Protein AF-A0A151Z8K3-F1 (afdb_monomer_lite)

Secondary structure (DSSP, 8-state):
---------B-S--EEEETTEEEE-HHHHHH-TT-EEEEETTEEEEE-SSB--GGGGGGTPPTTEEEEETTEEEEEGGG-EEEE-SSTTSEEEEEEE--STT--EEEEEEEE-TT--S-EEEEEEE-SS-TTEEEEEEEEGGGSPEE-

Organism: Tieghemostelium lacteum (NCBI:txid361077)

pLDDT: mean 89.43, std 12.15, range [35.59, 98.44]

Foldseek 3Di:
DPPPPDQPFFAPALWDDDDQWIFHCVLFCVLQVLAAWDDDDPKIWGAGGRGHNVVCVVQVDDRQARIATRVGGAFGSHQWDWDADPPGQQAIWIKGFDPDPLTAIEIETEGADQPFARKHWPDWDADPVDNRYIYTYIYGNSRGIDRD

Radius of gyration: 14.76 Å; chains: 1; bounding box: 36×48×39 Å

Structure (mmCIF, N/CA/C/O backbone):
data_AF-A0A151Z8K3-F1
#
_entry.id   AF-A0A151Z8K3-F1
#
loop_
_atom_site.group_PDB
_atom_site.id
_atom_site.type_symbol
_atom_site.label_atom_id
_atom_site.label_alt_id
_atom_site.label_comp_id
_atom_site.label_asym_id
_atom_site.label_entity_id
_atom_site.label_seq_id
_atom_site.pdbx_PDB_ins_code
_atom_site.Cartn_x
_atom_site.Cartn_y
_atom_site.Cartn_z
_atom_site.occupancy
_atom_site.B_iso_or_equiv
_atom_site.auth_seq_id
_atom_site.auth_comp_id
_atom_site.auth_asym_id
_atom_site.auth_atom_id
_atom_site.pdbx_PDB_model_num
ATOM 1 N N . MET A 1 1 ? 5.545 -35.220 -10.558 1.00 38.25 1 MET A N 1
ATOM 2 C CA . MET A 1 1 ? 4.411 -34.358 -10.168 1.00 38.25 1 MET A CA 1
ATOM 3 C C . MET A 1 1 ? 4.830 -32.931 -10.482 1.00 38.25 1 MET A C 1
ATOM 5 O O . MET A 1 1 ? 5.722 -32.422 -9.820 1.00 38.25 1 MET A O 1
ATOM 9 N N . ILE A 1 2 ? 4.322 -32.352 -11.573 1.00 35.59 2 ILE A N 1
ATOM 10 C CA . ILE A 1 2 ? 4.604 -30.954 -11.919 1.00 35.59 2 ILE A CA 1
ATOM 11 C C . ILE A 1 2 ? 3.742 -30.123 -10.974 1.00 35.59 2 ILE A C 1
ATOM 13 O O . ILE A 1 2 ? 2.522 -30.102 -11.116 1.00 35.59 2 ILE A O 1
ATOM 17 N N . VAL A 1 3 ? 4.360 -29.516 -9.963 1.00 38.06 3 VAL A N 1
ATOM 18 C CA . VAL A 1 3 ? 3.698 -28.487 -9.163 1.00 38.06 3 VAL A CA 1
ATOM 19 C C . VAL A 1 3 ? 3.554 -27.300 -10.103 1.00 38.06 3 VAL A C 1
ATOM 21 O O . VAL A 1 3 ? 4.548 -26.675 -10.464 1.00 38.06 3 VAL A O 1
ATOM 24 N N . SER A 1 4 ? 2.342 -27.034 -10.588 1.00 43.91 4 SER A N 1
ATOM 25 C CA . SER A 1 4 ? 2.061 -25.763 -11.243 1.00 43.91 4 SER A CA 1
ATOM 26 C C . SER A 1 4 ? 2.415 -24.672 -10.237 1.00 43.91 4 SER A C 1
ATOM 28 O O . SER A 1 4 ? 1.749 -24.561 -9.206 1.00 43.91 4 SER A O 1
ATOM 30 N N . VAL A 1 5 ? 3.482 -23.915 -10.492 1.00 46.91 5 VAL A N 1
ATOM 31 C CA . VAL A 1 5 ? 3.793 -22.703 -9.733 1.00 46.91 5 VAL A CA 1
ATOM 32 C C . VAL A 1 5 ? 2.664 -21.728 -10.044 1.00 46.91 5 VAL A C 1
ATOM 34 O O . VAL A 1 5 ? 2.702 -21.012 -11.040 1.00 46.91 5 VAL A O 1
ATOM 37 N N . GLN A 1 6 ? 1.584 -21.779 -9.265 1.00 52.94 6 GLN A N 1
ATOM 38 C CA . GLN A 1 6 ? 0.553 -20.760 -9.342 1.00 52.94 6 GLN A CA 1
ATOM 39 C C . GLN A 1 6 ? 1.181 -19.487 -8.785 1.00 52.94 6 GLN A C 1
ATOM 41 O O . GLN A 1 6 ? 1.505 -19.425 -7.601 1.00 52.94 6 GLN A O 1
ATOM 46 N N . CYS A 1 7 ? 1.409 -18.492 -9.646 1.00 61.50 7 CYS A N 1
ATOM 47 C CA . CYS A 1 7 ? 1.782 -17.158 -9.194 1.00 61.50 7 CYS A CA 1
ATOM 48 C C . CYS A 1 7 ? 0.688 -16.678 -8.239 1.00 61.50 7 CYS A C 1
ATOM 50 O O . CYS A 1 7 ? -0.454 -16.482 -8.652 1.00 61.50 7 CYS A O 1
ATOM 52 N N . GLN A 1 8 ? 1.019 -16.531 -6.959 1.00 72.75 8 GLN A N 1
ATOM 53 C CA . GLN A 1 8 ? 0.079 -16.032 -5.972 1.00 72.75 8 GLN A CA 1
ATOM 54 C C . GLN A 1 8 ? -0.241 -14.566 -6.297 1.00 72.75 8 GLN A C 1
ATOM 56 O O . GLN A 1 8 ? 0.587 -13.676 -6.114 1.00 72.75 8 GLN A O 1
ATOM 61 N N . THR A 1 9 ? -1.447 -14.314 -6.808 1.00 75.69 9 THR A N 1
ATOM 62 C CA . THR A 1 9 ? -1.876 -12.978 -7.248 1.00 75.69 9 THR A CA 1
ATOM 63 C C . THR A 1 9 ? -2.532 -12.152 -6.153 1.00 75.69 9 THR A C 1
ATOM 65 O O . THR A 1 9 ? -2.829 -10.979 -6.375 1.00 75.69 9 THR A O 1
ATOM 68 N N . SER A 1 10 ? -2.781 -12.746 -4.990 1.00 79.81 10 SER A N 1
ATOM 69 C CA . SER A 1 10 ? -3.388 -12.105 -3.828 1.00 79.81 10 SER A CA 1
ATOM 70 C C . SER A 1 10 ? -2.840 -12.693 -2.534 1.00 79.81 10 SER A C 1
ATOM 72 O O . SER A 1 10 ? -2.472 -13.866 -2.485 1.00 79.81 10 SER A O 1
ATOM 74 N N . LEU A 1 11 ? -2.824 -11.909 -1.460 1.00 80.50 11 LEU A N 1
ATOM 75 C CA . LEU A 1 11 ? -2.650 -12.455 -0.120 1.00 80.50 11 LEU A CA 1
ATOM 76 C C . LEU A 1 11 ? -3.801 -13.416 0.174 1.00 80.50 11 LEU A C 1
ATOM 78 O O . LEU A 1 11 ? -4.955 -13.126 -0.144 1.00 80.50 11 LEU A O 1
ATOM 82 N N . SER A 1 12 ? -3.478 -14.555 0.783 1.00 72.88 12 SER A N 1
ATOM 83 C CA . SER A 1 12 ? -4.445 -15.605 1.125 1.00 72.88 12 SER A CA 1
ATOM 84 C C . SER A 1 12 ? -5.560 -15.078 2.027 1.00 72.88 12 SER A C 1
ATOM 86 O O . SER A 1 12 ? -6.682 -15.574 1.986 1.00 72.88 12 SER A O 1
ATOM 88 N N . ASN A 1 13 ? -5.251 -14.055 2.826 1.00 78.88 1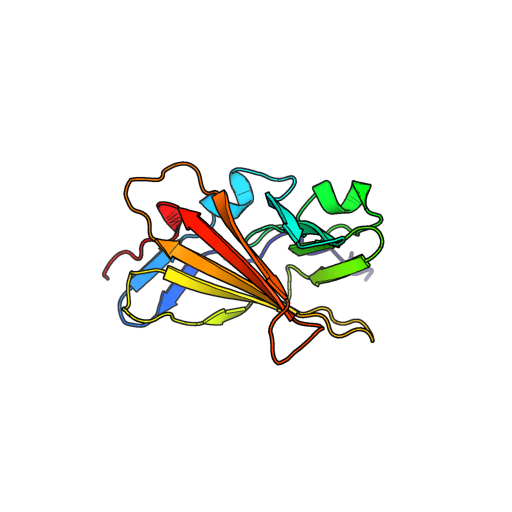3 ASN A N 1
ATOM 89 C CA . ASN A 1 13 ? -6.222 -13.311 3.598 1.00 78.88 13 ASN A CA 1
ATOM 90 C C . ASN A 1 13 ? -5.812 -11.830 3.667 1.00 78.88 13 ASN A C 1
ATOM 92 O O . ASN A 1 13 ? -4.670 -11.516 3.995 1.00 78.88 13 ASN A O 1
ATOM 96 N N . CYS A 1 14 ? -6.738 -10.926 3.346 1.00 92.06 14 CYS A N 1
ATOM 97 C CA . CYS A 1 14 ? -6.528 -9.474 3.393 1.00 92.06 14 CYS A CA 1
ATOM 98 C C . CYS A 1 14 ? -7.122 -8.847 4.668 1.00 92.06 14 CYS A C 1
ATOM 100 O O . CYS A 1 14 ? -7.445 -7.659 4.716 1.00 92.06 14 CYS A O 1
ATOM 102 N N . THR A 1 15 ? -7.290 -9.663 5.708 1.00 93.88 15 THR A N 1
ATOM 103 C CA . THR A 1 15 ? -7.710 -9.225 7.037 1.00 93.88 15 THR A CA 1
ATOM 104 C C . THR A 1 15 ? -6.538 -9.227 8.003 1.00 93.88 15 THR A C 1
ATOM 106 O O . THR A 1 15 ? -5.645 -10.067 7.899 1.00 93.88 15 THR A O 1
ATOM 109 N N . TYR A 1 16 ? -6.593 -8.357 9.003 1.00 95.06 16 TYR A N 1
ATOM 110 C CA . TYR A 1 16 ? -5.601 -8.283 10.070 1.00 95.06 16 TYR A CA 1
ATOM 111 C C . TYR A 1 16 ? -6.300 -8.140 11.421 1.00 95.06 16 TYR A C 1
ATOM 113 O O . TYR A 1 16 ? -7.363 -7.526 11.499 1.00 95.06 16 TYR A O 1
ATOM 121 N N . ILE A 1 17 ? -5.726 -8.706 12.481 1.00 95.12 17 ILE A N 1
ATOM 122 C CA . ILE A 1 17 ? -6.245 -8.597 13.846 1.00 95.12 17 ILE A CA 1
ATOM 123 C C . ILE A 1 17 ? -5.104 -8.148 14.752 1.00 95.12 17 ILE A C 1
ATOM 125 O O . ILE A 1 17 ? -4.078 -8.819 14.829 1.00 95.12 17 ILE A O 1
ATOM 129 N N . ALA A 1 18 ? -5.290 -7.024 15.441 1.00 94.62 18 ALA A N 1
ATOM 130 C CA . ALA A 1 18 ? -4.330 -6.511 16.411 1.00 94.62 18 ALA A CA 1
ATOM 131 C C . ALA A 1 18 ? -5.004 -5.563 17.403 1.00 94.62 18 ALA A C 1
ATOM 133 O O . ALA A 1 18 ? -5.951 -4.859 17.053 1.00 94.62 18 ALA A O 1
ATOM 134 N N . ASP A 1 19 ? -4.490 -5.534 18.634 1.00 93.81 19 ASP A N 1
ATOM 135 C CA . ASP A 1 19 ? -4.854 -4.548 19.661 1.00 93.81 19 ASP A CA 1
ATOM 136 C C . ASP A 1 19 ? -6.371 -4.446 19.940 1.00 93.81 19 ASP A C 1
ATOM 138 O O . ASP A 1 19 ? -6.891 -3.377 20.255 1.00 93.81 19 ASP A O 1
ATOM 142 N N . GLY A 1 20 ? -7.101 -5.563 19.807 1.00 95.50 20 GLY A N 1
ATOM 143 C CA . GLY A 1 20 ? -8.555 -5.630 20.013 1.00 95.50 20 GLY A CA 1
ATOM 144 C C . GLY A 1 20 ? -9.409 -5.168 18.824 1.00 95.50 20 GLY A C 1
ATOM 145 O O . GLY A 1 20 ? -10.620 -5.018 18.971 1.00 95.50 20 GLY A O 1
ATOM 146 N N . TYR A 1 21 ? -8.805 -4.955 17.651 1.00 97.19 21 TYR A N 1
ATOM 147 C CA . TYR A 1 21 ? -9.503 -4.579 16.423 1.00 97.19 21 TYR A CA 1
ATOM 148 C C . TYR A 1 21 ? -9.273 -5.589 15.299 1.00 97.19 21 TYR A C 1
ATOM 150 O O . TYR A 1 21 ? -8.173 -6.125 15.143 1.00 97.19 21 TYR A O 1
ATOM 158 N N . GLN A 1 22 ? -10.306 -5.793 14.485 1.00 96.25 22 GLN A N 1
ATOM 159 C CA . GLN A 1 22 ? -10.239 -6.518 13.220 1.00 96.25 22 GLN A CA 1
ATOM 160 C C . GLN A 1 22 ? -10.325 -5.535 12.048 1.00 96.25 22 GLN A C 1
ATOM 162 O O . GLN A 1 22 ? -11.150 -4.623 12.046 1.00 96.25 22 GLN A O 1
ATOM 167 N N . TYR A 1 23 ? -9.495 -5.746 11.033 1.00 95.19 23 TYR A N 1
ATOM 168 C CA . TYR A 1 23 ? -9.430 -4.947 9.811 1.00 95.19 23 TYR A CA 1
ATOM 169 C C . TYR A 1 23 ? -9.712 -5.832 8.595 1.00 95.19 23 TYR A C 1
ATOM 171 O O . TYR A 1 23 ? -9.286 -6.988 8.571 1.00 95.19 23 TYR A O 1
ATOM 179 N N . ASP A 1 24 ? -10.378 -5.284 7.578 1.00 94.38 24 ASP A N 1
ATOM 180 C CA . ASP A 1 24 ? -10.599 -5.936 6.282 1.00 94.38 24 ASP A CA 1
ATOM 181 C C . ASP A 1 24 ? -10.233 -4.976 5.143 1.00 94.38 24 ASP A C 1
ATOM 183 O O . ASP A 1 24 ? -10.982 -4.061 4.786 1.00 94.38 24 ASP A O 1
ATOM 187 N N . PHE A 1 25 ? -9.059 -5.202 4.554 1.00 95.06 25 PHE A N 1
ATOM 188 C CA . PHE A 1 25 ? -8.524 -4.361 3.490 1.00 95.06 25 PHE A CA 1
ATOM 189 C C . PHE A 1 25 ? -8.880 -4.875 2.087 1.00 95.06 25 PHE A C 1
ATOM 191 O O . PHE A 1 25 ? -8.394 -4.322 1.100 1.00 95.06 25 PHE A O 1
ATOM 198 N N . SER A 1 26 ? -9.736 -5.898 1.957 1.00 91.19 26 SER A N 1
ATOM 199 C CA . SER A 1 26 ? -10.110 -6.495 0.660 1.00 91.19 26 SER A CA 1
ATOM 200 C C . SER A 1 26 ? -10.665 -5.468 -0.334 1.00 91.19 26 SER A C 1
ATOM 202 O O . SER A 1 26 ? -10.406 -5.538 -1.541 1.00 91.19 26 SER A O 1
ATOM 204 N N . SER A 1 27 ? -11.371 -4.459 0.184 1.00 90.62 27 SER A N 1
ATOM 205 C CA . SER A 1 27 ? -11.907 -3.335 -0.589 1.00 90.62 27 SER A CA 1
ATOM 206 C C . SER A 1 27 ? -10.830 -2.436 -1.206 1.00 90.62 27 SER A C 1
ATOM 208 O O . SER A 1 27 ? -11.094 -1.798 -2.218 1.00 90.62 27 SER A O 1
ATOM 210 N N . PHE A 1 28 ? -9.612 -2.391 -0.657 1.00 93.25 28 PHE A N 1
ATOM 211 C CA . PHE A 1 28 ? -8.528 -1.588 -1.229 1.00 93.25 28 PHE A CA 1
ATOM 212 C C . PHE A 1 28 ? -7.993 -2.224 -2.511 1.00 93.25 28 PHE A C 1
ATOM 214 O O . PHE A 1 28 ? -7.841 -1.527 -3.509 1.00 93.25 28 PHE A O 1
ATOM 221 N N . GLY A 1 29 ? -7.736 -3.533 -2.506 1.00 86.81 29 GLY A N 1
ATOM 222 C CA . GLY A 1 29 ? -7.226 -4.236 -3.685 1.00 86.81 29 GLY A CA 1
ATOM 223 C C . GLY A 1 29 ? -8.243 -4.322 -4.819 1.00 86.81 29 GLY A C 1
ATOM 224 O O . GLY A 1 29 ? -7.968 -3.963 -5.963 1.00 86.81 29 GLY A O 1
ATOM 225 N N . SER A 1 30 ? -9.457 -4.750 -4.467 1.00 85.44 30 SER A N 1
ATOM 226 C CA . SER A 1 30 ? -10.527 -5.019 -5.432 1.00 85.44 30 SER A CA 1
ATOM 227 C C . SER A 1 30 ? -11.114 -3.764 -6.079 1.00 85.44 30 SER A C 1
ATOM 229 O O . SER A 1 30 ? -11.614 -3.849 -7.199 1.00 85.44 30 SER A O 1
ATOM 231 N N . TYR A 1 31 ? -11.038 -2.603 -5.416 1.00 87.62 31 TYR A N 1
ATOM 232 C CA . TYR A 1 31 ? -11.541 -1.346 -5.974 1.00 87.62 31 TYR A CA 1
ATOM 233 C C . TYR A 1 31 ? -10.795 -0.933 -7.249 1.00 87.62 31 TYR A C 1
ATOM 235 O O . TYR A 1 31 ? -11.407 -0.411 -8.180 1.00 87.62 31 TYR A O 1
ATOM 243 N N . ASN A 1 32 ? -9.483 -1.176 -7.308 1.00 87.88 32 ASN A N 1
ATOM 244 C CA . ASN A 1 32 ? -8.679 -0.886 -8.488 1.00 87.88 32 ASN A CA 1
ATOM 245 C C . ASN A 1 32 ? -7.710 -2.042 -8.786 1.00 87.88 32 ASN A C 1
ATOM 247 O O . ASN A 1 32 ? -6.562 -2.014 -8.337 1.00 87.88 32 ASN A O 1
ATOM 251 N N . PRO A 1 33 ? -8.139 -3.037 -9.586 1.00 86.56 33 PRO A N 1
ATOM 252 C CA . PRO A 1 33 ? -7.314 -4.192 -9.936 1.00 86.56 33 PRO A CA 1
ATOM 253 C C . PRO A 1 33 ? -5.990 -3.822 -10.622 1.00 86.56 33 PRO A C 1
ATOM 255 O O . PRO A 1 33 ? -4.991 -4.522 -10.471 1.00 86.56 33 PRO A O 1
ATOM 258 N N . ASN A 1 34 ? -5.940 -2.698 -11.345 1.00 90.56 34 ASN A N 1
ATOM 259 C CA . ASN A 1 34 ? -4.703 -2.235 -11.977 1.00 90.56 34 ASN A CA 1
ATOM 260 C C . ASN A 1 34 ? -3.682 -1.689 -10.966 1.00 90.56 34 ASN A C 1
ATOM 262 O O . ASN A 1 34 ? -2.506 -1.561 -11.302 1.00 90.56 34 ASN A O 1
ATOM 266 N N . GLY A 1 35 ? -4.100 -1.426 -9.730 1.00 92.31 35 GLY A N 1
ATOM 267 C CA . GLY A 1 35 ? -3.312 -0.728 -8.728 1.00 92.31 35 GLY A CA 1
ATOM 268 C C . GLY A 1 35 ? -3.512 0.787 -8.773 1.00 92.31 35 GLY A C 1
ATOM 269 O O . GLY A 1 35 ? -4.029 1.369 -9.727 1.00 92.31 35 GLY A O 1
ATOM 270 N N . TYR A 1 36 ? -3.128 1.428 -7.678 1.00 95.31 36 TYR A N 1
ATOM 271 C CA . TYR A 1 36 ? -3.098 2.868 -7.505 1.00 95.31 36 TYR A CA 1
ATOM 272 C C . TYR A 1 36 ? -1.863 3.431 -8.196 1.00 95.31 36 TYR A C 1
ATOM 274 O O . TYR A 1 36 ? -0.732 3.113 -7.813 1.00 95.31 36 TYR A O 1
ATOM 282 N N . PHE A 1 37 ? -2.097 4.303 -9.175 1.00 94.75 37 PHE A N 1
ATOM 283 C CA . PHE A 1 37 ? -1.027 5.060 -9.801 1.00 94.75 37 PHE A CA 1
ATOM 284 C C . PHE A 1 37 ? -0.397 6.006 -8.780 1.00 94.75 37 PHE A C 1
ATOM 286 O O . PHE A 1 37 ? -1.099 6.658 -8.000 1.00 94.75 37 PHE A O 1
ATOM 293 N N . TRP A 1 38 ? 0.925 6.099 -8.811 1.00 95.00 38 TRP A N 1
ATOM 294 C CA . TRP A 1 38 ? 1.690 7.000 -7.965 1.00 95.00 38 TRP A CA 1
ATOM 295 C C . TRP A 1 38 ? 2.833 7.629 -8.751 1.00 95.00 38 TRP A C 1
ATOM 297 O O . TRP A 1 38 ? 3.351 7.048 -9.704 1.00 95.00 38 TRP A O 1
ATOM 307 N N . ASN A 1 39 ? 3.244 8.811 -8.309 1.00 94.50 39 ASN A N 1
ATOM 308 C CA . ASN A 1 39 ? 4.437 9.498 -8.775 1.00 94.50 39 ASN A CA 1
ATOM 309 C C . ASN A 1 39 ? 5.181 10.131 -7.590 1.00 94.50 39 ASN A C 1
ATOM 311 O O . ASN A 1 39 ? 4.583 10.489 -6.573 1.00 94.50 39 ASN A O 1
ATOM 315 N N . PHE A 1 40 ? 6.499 10.233 -7.702 1.00 92.94 40 PHE A N 1
ATOM 316 C CA . PHE A 1 40 ? 7.364 10.915 -6.749 1.00 92.94 40 PHE A CA 1
ATOM 317 C C . PHE A 1 40 ? 8.645 11.368 -7.460 1.00 92.94 40 PHE A C 1
ATOM 319 O O . PHE A 1 40 ? 9.500 10.559 -7.815 1.00 92.94 40 PHE A O 1
ATOM 326 N N . GLY A 1 41 ? 8.779 12.675 -7.697 1.00 90.50 41 GLY A N 1
ATOM 327 C CA . GLY A 1 41 ? 9.863 13.201 -8.530 1.00 90.50 41 GLY A CA 1
ATOM 328 C C . GLY A 1 41 ? 9.792 12.632 -9.952 1.00 90.50 41 GLY A C 1
ATOM 329 O O . GLY A 1 41 ? 8.794 12.831 -10.640 1.00 90.50 41 GLY A O 1
ATOM 330 N N . TYR A 1 42 ? 10.846 11.928 -10.372 1.00 88.69 42 TYR A N 1
ATOM 331 C CA . TYR A 1 42 ? 10.921 11.253 -11.675 1.00 88.69 42 TYR A CA 1
ATOM 332 C C . TYR A 1 42 ? 10.438 9.796 -11.642 1.00 88.69 42 TYR A C 1
ATOM 334 O O . TYR A 1 42 ? 10.268 9.193 -12.700 1.00 88.69 42 TYR A O 1
ATOM 342 N N . ASP A 1 43 ? 10.214 9.231 -10.454 1.00 90.62 43 ASP A N 1
ATOM 343 C CA . ASP A 1 43 ? 9.694 7.875 -10.312 1.00 90.62 43 ASP A CA 1
ATOM 344 C C . ASP A 1 43 ? 8.165 7.887 -10.405 1.00 90.62 43 ASP A C 1
ATOM 346 O O . ASP A 1 43 ? 7.487 8.758 -9.854 1.00 90.62 43 ASP A O 1
ATOM 350 N N . GLN A 1 44 ? 7.606 6.893 -11.087 1.00 92.56 44 GLN A N 1
ATOM 351 C CA . GLN A 1 44 ? 6.166 6.666 -11.149 1.00 92.56 44 GLN A CA 1
ATOM 352 C C . GLN A 1 44 ? 5.875 5.186 -11.393 1.00 92.56 44 GLN A C 1
ATOM 354 O O . GLN A 1 44 ? 6.715 4.459 -11.934 1.00 92.56 44 GLN A O 1
ATOM 359 N N . GLY A 1 45 ? 4.682 4.736 -11.020 1.00 94.00 45 GLY A N 1
ATOM 360 C CA . GLY A 1 45 ? 4.340 3.325 -11.111 1.00 94.00 45 GLY A CA 1
ATOM 361 C C . GLY A 1 45 ? 2.957 2.986 -10.585 1.00 94.00 45 GLY A C 1
ATOM 362 O O . GLY A 1 45 ? 2.060 3.828 -10.549 1.00 94.00 45 GLY A O 1
ATOM 363 N N . GLN A 1 46 ? 2.798 1.727 -10.184 1.00 95.12 46 GLN A N 1
ATOM 364 C CA . GLN A 1 46 ? 1.562 1.191 -9.617 1.00 95.12 46 GLN A CA 1
ATOM 365 C C . GLN A 1 46 ? 1.876 0.478 -8.309 1.00 95.12 46 GLN A C 1
ATOM 367 O O . GLN A 1 46 ? 2.912 -0.174 -8.183 1.00 95.12 46 GLN A O 1
ATOM 372 N N . ILE A 1 47 ? 0.973 0.582 -7.342 1.00 96.06 47 ILE A N 1
ATOM 373 C CA . ILE A 1 47 ? 0.965 -0.264 -6.146 1.00 96.06 47 ILE A CA 1
ATOM 374 C C . ILE A 1 47 ? -0.444 -0.767 -5.881 1.00 96.06 47 ILE A C 1
ATOM 376 O O . ILE A 1 47 ? -1.416 -0.104 -6.226 1.00 96.06 47 ILE A O 1
ATOM 380 N N . ASN A 1 48 ? -0.588 -1.913 -5.237 1.00 95.62 48 ASN A N 1
ATOM 381 C CA . ASN A 1 48 ? -1.886 -2.432 -4.846 1.00 95.62 48 ASN A CA 1
ATOM 382 C C . ASN A 1 48 ? -1.848 -3.019 -3.427 1.00 95.62 48 ASN A C 1
ATOM 384 O O . ASN A 1 48 ? -0.787 -3.194 -2.830 1.00 95.62 48 ASN A O 1
ATOM 388 N N . VAL A 1 49 ? -3.028 -3.264 -2.861 1.00 96.25 49 VAL A N 1
ATOM 389 C CA . VAL A 1 49 ? -3.212 -3.754 -1.491 1.00 96.25 49 VAL A CA 1
ATOM 390 C C . VAL A 1 49 ? -3.756 -5.172 -1.543 1.00 96.25 49 VAL A C 1
ATOM 392 O O . VAL A 1 49 ? -4.796 -5.432 -2.138 1.00 96.25 49 VAL A O 1
ATOM 395 N N . CYS A 1 50 ? -3.034 -6.096 -0.917 1.00 94.38 50 CYS A N 1
ATOM 396 C CA . CYS A 1 50 ? -3.284 -7.540 -0.878 1.00 94.38 50 CYS A CA 1
ATOM 397 C C . CYS A 1 50 ? -3.435 -8.247 -2.229 1.00 94.38 50 CYS A C 1
ATOM 399 O O . CYS A 1 50 ? -3.815 -9.414 -2.249 1.00 94.38 50 CYS A O 1
ATOM 401 N N . GLN A 1 51 ? -3.192 -7.576 -3.348 1.00 92.69 51 GLN A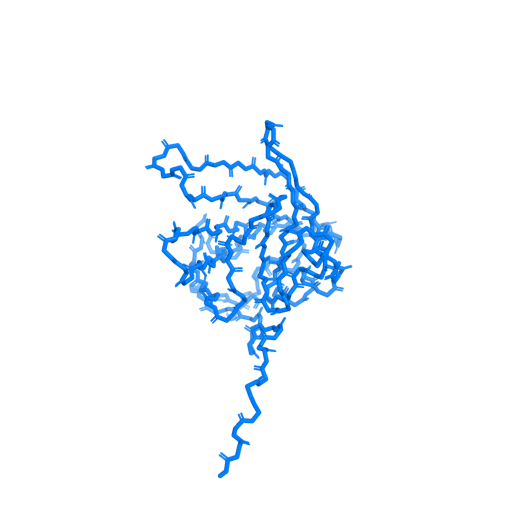 N 1
ATOM 402 C CA . GLN A 1 51 ? -3.451 -8.092 -4.686 1.00 92.69 51 GLN A CA 1
ATOM 403 C C . GLN A 1 51 ? -2.368 -7.636 -5.651 1.00 92.69 51 GLN A C 1
ATOM 405 O O . GLN A 1 51 ? -1.608 -6.714 -5.365 1.00 92.69 51 GLN A O 1
ATOM 410 N N . THR A 1 52 ? -2.309 -8.297 -6.803 1.00 91.88 52 THR A N 1
ATOM 411 C CA . THR A 1 52 ? -1.428 -7.907 -7.899 1.00 91.88 52 THR A CA 1
ATOM 412 C C . THR A 1 52 ? -1.833 -6.525 -8.393 1.00 91.88 52 THR A C 1
ATOM 414 O O . THR A 1 52 ? -3.016 -6.246 -8.585 1.00 91.88 52 THR A O 1
ATOM 417 N N . ALA A 1 53 ? -0.855 -5.657 -8.611 1.00 93.50 53 ALA A N 1
ATOM 418 C CA . ALA A 1 53 ? -1.044 -4.423 -9.354 1.00 93.50 53 ALA A CA 1
ATOM 419 C C . ALA A 1 53 ? -0.975 -4.754 -10.852 1.00 93.50 53 ALA A C 1
ATOM 421 O O . ALA A 1 53 ? 0.109 -4.773 -11.429 1.00 93.50 53 ALA A O 1
ATOM 422 N N . TYR A 1 54 ? -2.106 -5.059 -11.501 1.00 90.38 54 TYR A N 1
ATOM 423 C CA . TYR A 1 54 ? -2.087 -5.489 -12.912 1.00 90.38 54 TYR A CA 1
ATOM 424 C C . TYR A 1 54 ? -1.547 -4.420 -13.871 1.00 90.38 54 TYR A C 1
ATOM 426 O O . TYR A 1 54 ? -0.999 -4.756 -14.919 1.00 90.38 54 TYR A O 1
ATOM 434 N N . GLY A 1 55 ? -1.596 -3.143 -13.486 1.00 89.56 55 GLY A N 1
ATOM 435 C CA . GLY A 1 55 ? -0.959 -2.060 -14.228 1.00 89.56 55 GLY A CA 1
ATOM 436 C C . GLY A 1 55 ? 0.566 -2.185 -14.293 1.00 89.56 55 GLY A C 1
ATOM 437 O O . GLY A 1 55 ? 1.174 -1.566 -15.158 1.00 89.56 55 GLY A O 1
ATOM 438 N N . CYS A 1 56 ? 1.188 -3.018 -13.451 1.00 89.00 56 CYS A N 1
ATOM 439 C CA . CYS A 1 56 ? 2.611 -3.325 -13.544 1.00 89.00 56 CYS A CA 1
ATOM 440 C C . CYS A 1 56 ? 2.997 -4.094 -14.799 1.00 89.00 56 CYS A C 1
ATOM 442 O O . CYS A 1 56 ? 4.134 -3.964 -15.233 1.00 89.00 56 CYS A O 1
ATOM 444 N N . VAL A 1 57 ? 2.074 -4.831 -15.422 1.00 78.56 57 VAL A N 1
ATOM 445 C CA . VAL A 1 57 ? 2.354 -5.534 -16.685 1.00 78.56 57 VAL A CA 1
ATOM 446 C C . VAL A 1 57 ? 2.735 -4.543 -17.790 1.00 78.56 57 VAL A C 1
ATOM 448 O O . VAL A 1 57 ? 3.618 -4.824 -18.590 1.00 78.56 57 VAL A O 1
ATOM 451 N N . SER A 1 58 ? 2.144 -3.345 -17.784 1.00 74.62 58 SER A N 1
ATOM 452 C CA . SER A 1 58 ? 2.487 -2.263 -18.719 1.00 74.62 58 SER A CA 1
ATOM 453 C C . SER A 1 58 ? 3.851 -1.611 -18.445 1.00 74.62 58 SER A C 1
ATOM 455 O O . SER A 1 58 ? 4.284 -0.769 -19.227 1.00 74.62 58 SER A O 1
ATOM 457 N N . TYR A 1 59 ? 4.510 -1.969 -17.339 1.00 65.62 59 TYR A N 1
ATOM 458 C CA . TYR A 1 59 ? 5.817 -1.463 -16.908 1.00 65.62 59 TYR A CA 1
ATOM 459 C C . TYR A 1 59 ? 6.868 -2.583 -16.821 1.00 65.62 59 TYR A C 1
ATOM 461 O O . TYR A 1 59 ? 7.792 -2.486 -16.016 1.00 65.62 59 TYR A O 1
ATOM 469 N N . ASP A 1 60 ? 6.698 -3.655 -17.605 1.00 68.25 60 ASP A N 1
ATOM 470 C CA . ASP A 1 60 ? 7.529 -4.873 -17.601 1.00 68.25 60 ASP A CA 1
ATOM 471 C C . ASP A 1 60 ? 7.527 -5.653 -16.267 1.00 68.25 60 ASP A C 1
ATOM 473 O O . ASP A 1 60 ? 8.386 -6.493 -15.984 1.00 68.25 60 ASP A O 1
ATOM 477 N N . GLY A 1 61 ? 6.524 -5.408 -15.425 1.00 61.97 61 GLY A N 1
ATOM 478 C CA . GLY A 1 61 ? 6.263 -6.173 -14.214 1.00 61.97 61 GLY A CA 1
ATOM 479 C C . GLY A 1 61 ? 5.629 -7.537 -14.498 1.00 61.97 61 GLY A C 1
ATOM 480 O O . GLY A 1 61 ? 5.024 -7.780 -15.542 1.00 61.97 61 GLY A O 1
ATOM 481 N N . THR A 1 62 ? 5.736 -8.443 -13.528 1.00 73.69 62 THR A N 1
ATOM 482 C CA . THR A 1 62 ? 5.161 -9.792 -13.607 1.00 73.69 62 THR A CA 1
ATOM 483 C C . THR A 1 62 ? 3.858 -9.910 -12.814 1.00 73.69 62 THR A C 1
ATOM 485 O O . THR A 1 62 ? 3.549 -9.112 -11.926 1.00 73.69 62 THR A O 1
ATOM 488 N N . THR A 1 63 ? 3.063 -10.930 -13.138 1.00 82.56 63 THR A N 1
ATOM 489 C CA . THR A 1 63 ? 1.891 -11.304 -12.333 1.00 82.56 63 THR A CA 1
ATOM 490 C C . THR A 1 63 ? 2.350 -11.742 -10.935 1.00 82.56 63 THR A C 1
ATOM 492 O O . THR A 1 63 ? 3.316 -12.492 -10.822 1.00 82.56 63 THR A O 1
ATOM 495 N N . GLY A 1 64 ? 1.678 -11.286 -9.870 1.00 87.06 64 GLY A N 1
ATOM 496 C CA . GLY A 1 64 ? 2.106 -11.512 -8.478 1.00 87.06 64 GLY A CA 1
ATOM 497 C C . GLY A 1 64 ? 2.892 -10.355 -7.844 1.00 87.06 64 GLY A C 1
ATOM 498 O O . GLY A 1 64 ? 3.290 -10.451 -6.682 1.00 87.06 64 GLY A O 1
ATOM 499 N N . MET A 1 65 ? 3.087 -9.246 -8.563 1.00 90.25 65 MET A N 1
ATOM 500 C CA . MET A 1 65 ? 3.706 -8.026 -8.033 1.00 90.25 65 MET A CA 1
ATOM 501 C C . MET A 1 65 ? 2.695 -7.148 -7.293 1.00 90.25 65 MET A C 1
ATOM 503 O O . MET A 1 65 ? 1.660 -6.784 -7.847 1.00 90.25 65 MET A O 1
ATOM 507 N N . ALA A 1 66 ? 3.012 -6.771 -6.053 1.00 93.94 66 ALA A N 1
ATOM 508 C CA . ALA A 1 66 ? 2.232 -5.807 -5.277 1.00 93.94 66 ALA A CA 1
ATOM 509 C C . ALA A 1 66 ? 2.511 -4.367 -5.718 1.00 93.94 66 ALA A C 1
ATOM 511 O O . ALA A 1 66 ? 1.668 -3.492 -5.545 1.00 93.94 66 ALA A O 1
ATOM 512 N N . GLY A 1 67 ? 3.677 -4.115 -6.310 1.00 94.06 67 GLY A N 1
ATOM 513 C CA . GLY A 1 67 ? 3.987 -2.826 -6.899 1.00 94.06 67 GLY A CA 1
ATOM 514 C C . GLY A 1 67 ? 5.231 -2.828 -7.769 1.00 94.06 67 GLY A C 1
ATOM 515 O O . GLY A 1 67 ? 6.084 -3.715 -7.698 1.00 94.06 67 GLY A O 1
ATOM 516 N N . CYS A 1 68 ? 5.317 -1.799 -8.594 1.00 92.62 68 CYS A N 1
ATOM 517 C CA . CYS A 1 68 ? 6.376 -1.565 -9.562 1.00 92.62 68 CYS A CA 1
ATOM 518 C C . CYS A 1 68 ? 6.568 -0.063 -9.755 1.00 92.62 68 CYS A C 1
ATOM 520 O O . CYS A 1 68 ? 5.668 0.736 -9.470 1.00 92.62 68 CYS A O 1
ATOM 522 N N . LYS A 1 69 ? 7.714 0.295 -10.321 1.00 90.75 69 LYS A N 1
ATOM 523 C CA . LYS A 1 69 ? 7.912 1.549 -11.047 1.00 90.75 69 LYS A CA 1
ATOM 524 C C . LYS A 1 69 ? 8.320 1.236 -12.484 1.00 90.75 69 LYS A C 1
ATOM 526 O O . LYS A 1 69 ? 8.520 0.069 -12.810 1.00 90.75 69 LYS A O 1
ATOM 531 N N . TYR A 1 70 ? 8.399 2.245 -13.350 1.00 84.75 70 TYR A N 1
ATOM 532 C CA . TYR A 1 70 ? 8.827 2.0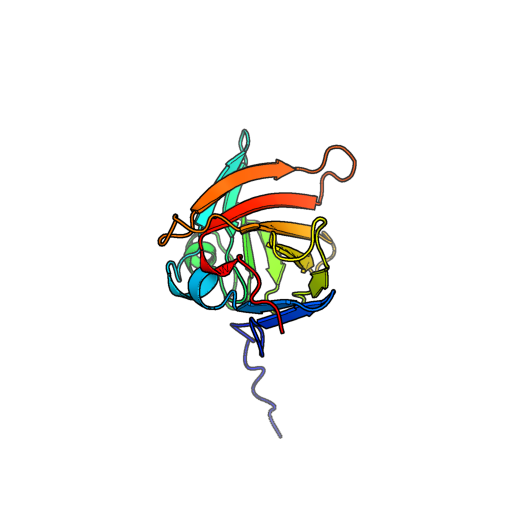44 -14.742 1.00 84.75 70 TYR A CA 1
ATOM 533 C C . TYR A 1 70 ? 10.066 1.142 -14.826 1.00 84.75 70 TYR A C 1
ATOM 535 O O . TYR A 1 70 ? 11.117 1.497 -14.297 1.00 84.75 70 TYR A O 1
ATOM 543 N N . PHE A 1 71 ? 9.911 -0.006 -15.494 1.00 79.38 71 PHE A N 1
ATOM 544 C CA . PHE A 1 71 ? 10.953 -1.007 -15.738 1.00 79.38 71 PHE A CA 1
ATOM 545 C C . PHE A 1 71 ? 11.542 -1.682 -14.486 1.00 79.38 71 PHE A C 1
ATOM 547 O O . PHE A 1 71 ? 12.546 -2.386 -14.592 1.00 79.38 71 PHE A O 1
ATOM 554 N N . GLU A 1 72 ? 10.937 -1.511 -13.304 1.00 87.69 72 GLU A N 1
ATOM 555 C CA . GLU A 1 72 ? 11.446 -2.084 -12.055 1.00 87.69 72 GLU A CA 1
ATOM 556 C C . GLU A 1 72 ? 10.346 -2.666 -11.157 1.00 87.69 72 GLU A C 1
ATOM 558 O O . GLU A 1 72 ? 9.295 -2.075 -10.894 1.00 87.69 72 GLU A O 1
ATOM 563 N N . GLN A 1 73 ? 10.641 -3.844 -10.617 1.00 89.12 73 GLN A N 1
ATOM 564 C CA . GLN A 1 73 ? 9.816 -4.562 -9.652 1.00 89.12 73 GLN A CA 1
ATOM 565 C C . GLN A 1 73 ? 10.145 -4.090 -8.232 1.00 89.12 73 GLN A C 1
ATOM 567 O O . GLN A 1 73 ? 11.317 -4.023 -7.883 1.00 89.12 73 GLN A O 1
ATOM 572 N N . LEU A 1 74 ? 9.133 -3.764 -7.417 1.00 92.50 74 LEU A N 1
ATOM 573 C CA . LEU A 1 74 ? 9.352 -3.192 -6.077 1.00 92.50 74 LEU A CA 1
ATOM 574 C C . LEU A 1 74 ? 8.978 -4.122 -4.917 1.00 92.50 74 LEU A C 1
ATOM 576 O O . LEU A 1 74 ? 9.564 -4.019 -3.846 1.00 92.50 74 LEU A O 1
ATOM 580 N N . GLY A 1 75 ? 7.992 -5.003 -5.086 1.00 92.50 75 GLY A N 1
ATOM 581 C CA . GLY A 1 75 ? 7.595 -5.929 -4.025 1.00 92.50 75 GLY A CA 1
ATOM 582 C C . GLY A 1 75 ? 6.566 -6.956 -4.475 1.00 92.50 75 GLY A C 1
ATOM 583 O O . GLY A 1 75 ? 5.710 -6.668 -5.314 1.00 92.50 75 GLY A O 1
ATOM 584 N N . GLN A 1 76 ? 6.643 -8.162 -3.920 1.00 91.69 76 GLN A N 1
ATOM 585 C CA . GLN A 1 76 ? 5.776 -9.281 -4.291 1.00 91.69 76 GLN A CA 1
ATOM 586 C C . GLN A 1 76 ? 4.558 -9.367 -3.371 1.00 91.69 76 GLN A C 1
ATOM 588 O O . GLN A 1 76 ? 4.664 -9.153 -2.170 1.00 91.69 76 GLN A O 1
ATOM 593 N N . VAL A 1 77 ? 3.396 -9.747 -3.906 1.00 92.00 77 VAL A N 1
ATOM 594 C CA . VAL A 1 77 ? 2.166 -9.872 -3.105 1.00 92.00 77 VAL A CA 1
ATOM 595 C C . VAL A 1 77 ? 2.322 -10.900 -1.987 1.00 92.00 77 VAL A C 1
ATOM 597 O O . VAL A 1 77 ? 1.881 -10.654 -0.869 1.00 92.00 77 VAL A O 1
ATOM 600 N N . GLN A 1 78 ? 2.969 -12.032 -2.271 1.00 90.19 78 GLN A N 1
ATOM 601 C CA . GLN A 1 78 ? 3.130 -13.144 -1.327 1.00 90.19 78 GLN A CA 1
ATOM 602 C C . GLN A 1 78 ? 3.972 -12.809 -0.086 1.00 90.19 78 GLN A C 1
ATOM 604 O O . GLN A 1 78 ? 3.877 -13.512 0.911 1.00 90.19 78 GLN A O 1
ATOM 609 N N . SER A 1 79 ? 4.778 -11.745 -0.128 1.00 92.31 79 SER A N 1
ATOM 610 C CA . SER A 1 79 ? 5.612 -11.323 1.000 1.00 92.31 79 SER A CA 1
ATOM 611 C C . SER A 1 79 ? 4.901 -10.315 1.915 1.00 92.31 79 SER A C 1
ATOM 613 O O . SER A 1 79 ? 5.565 -9.611 2.668 1.00 92.31 79 SER A O 1
ATOM 615 N N . GLY A 1 80 ? 3.594 -10.107 1.735 1.00 93.81 80 GLY A N 1
ATOM 616 C CA . GLY A 1 80 ? 2.856 -9.062 2.436 1.00 93.81 80 GLY A CA 1
ATOM 617 C C . GLY A 1 80 ? 2.741 -9.338 3.930 1.00 93.81 80 GLY A C 1
ATOM 618 O O . GLY A 1 80 ? 2.168 -10.348 4.331 1.00 93.81 80 GLY A O 1
ATOM 619 N N . GLU A 1 81 ? 3.221 -8.402 4.742 1.00 95.38 81 GLU A N 1
ATOM 620 C CA . GLU A 1 81 ? 3.187 -8.479 6.200 1.00 95.38 81 GLU A CA 1
ATOM 621 C C . GLU A 1 81 ? 2.454 -7.280 6.796 1.00 95.38 81 GLU A C 1
ATOM 623 O O . GLU A 1 81 ? 2.731 -6.124 6.460 1.00 95.38 81 GLU A O 1
ATOM 628 N N . PHE A 1 82 ? 1.526 -7.550 7.714 1.00 96.50 82 PHE A N 1
ATOM 629 C CA . PHE A 1 82 ? 0.811 -6.511 8.445 1.00 96.50 82 PHE A CA 1
ATOM 630 C C . PHE A 1 82 ? 1.488 -6.197 9.777 1.00 96.50 82 PHE A C 1
ATOM 632 O O . PHE A 1 82 ? 1.910 -7.096 10.500 1.00 96.50 82 PHE A O 1
ATOM 639 N N . THR A 1 83 ? 1.526 -4.915 10.137 1.00 97.00 83 THR A N 1
ATOM 640 C CA . THR A 1 83 ? 1.919 -4.461 11.479 1.00 97.00 83 THR A CA 1
ATOM 641 C C . THR A 1 83 ? 0.931 -3.429 12.009 1.00 97.00 83 THR A C 1
ATOM 643 O O . THR A 1 83 ? 0.268 -2.720 11.243 1.00 97.00 83 THR A O 1
ATOM 646 N N . SER A 1 84 ? 0.788 -3.361 13.335 1.00 94.44 84 SER A N 1
ATOM 647 C CA . SER A 1 84 ? -0.165 -2.453 13.973 1.00 94.44 84 SER A CA 1
ATOM 648 C C . SER A 1 84 ? 0.251 -0.989 13.839 1.00 94.44 84 SER A C 1
ATOM 650 O O . SER A 1 84 ? 1.420 -0.638 13.662 1.00 94.44 84 SER A O 1
ATOM 652 N N . MET A 1 85 ? -0.748 -0.113 13.914 1.00 95.75 85 MET A N 1
ATOM 653 C CA . MET A 1 85 ? -0.576 1.332 13.919 1.00 95.75 85 MET A CA 1
ATOM 654 C C . MET A 1 85 ? -1.235 1.914 15.168 1.00 95.75 85 MET A C 1
ATOM 656 O O . MET A 1 85 ? -2.323 1.497 15.556 1.00 95.75 85 MET A O 1
ATOM 660 N N . SER A 1 86 ? -0.580 2.902 15.778 1.00 93.88 86 SER A N 1
ATOM 661 C CA . SER A 1 86 ? -1.148 3.669 16.885 1.00 93.88 86 SER A CA 1
ATOM 662 C C . SER A 1 86 ? -1.817 4.952 16.367 1.00 93.88 86 SER A C 1
ATOM 664 O O . SER A 1 86 ? -1.227 5.628 15.516 1.00 93.88 86 SER A O 1
ATOM 666 N N . PRO A 1 87 ? -3.008 5.320 16.877 1.00 94.69 87 PRO A N 1
ATOM 667 C CA . PRO A 1 87 ? -3.819 4.563 17.838 1.00 94.69 87 PRO A CA 1
ATOM 668 C C . PRO A 1 87 ? -4.506 3.345 17.195 1.00 94.69 87 PRO A C 1
ATOM 670 O O . PRO A 1 87 ? -4.806 3.357 16.001 1.00 94.69 87 PRO A O 1
ATOM 673 N N . ALA A 1 88 ? -4.802 2.312 17.987 1.00 94.81 88 ALA A N 1
ATOM 674 C CA . ALA A 1 88 ? -5.534 1.139 17.505 1.00 94.81 88 ALA A CA 1
ATOM 675 C C . ALA A 1 88 ? -6.893 1.533 16.888 1.00 94.81 88 ALA A C 1
ATOM 677 O O . ALA A 1 88 ? -7.529 2.500 17.312 1.00 94.81 88 ALA A O 1
ATOM 678 N N . GLY A 1 89 ? -7.320 0.811 15.852 1.00 94.25 89 GLY A N 1
ATOM 679 C CA . GLY A 1 89 ? -8.525 1.104 15.073 1.00 94.25 89 GLY A CA 1
ATOM 680 C C . GLY A 1 89 ? -8.334 2.161 13.978 1.00 94.25 89 GLY A C 1
ATOM 681 O O . GLY A 1 89 ? -9.170 2.260 13.080 1.00 94.25 89 GLY A O 1
ATOM 682 N N . SER A 1 90 ? -7.225 2.914 13.987 1.00 96.56 90 SER A N 1
ATOM 683 C CA . SER A 1 90 ? -6.943 3.935 12.962 1.00 96.56 90 SER A CA 1
ATOM 684 C C . SER A 1 90 ? -6.365 3.375 11.659 1.00 96.56 90 SER A C 1
ATOM 686 O O . SER A 1 90 ? -6.239 4.119 10.682 1.00 96.56 90 SER A O 1
ATOM 688 N N . GLY A 1 91 ? -6.023 2.084 11.629 1.00 96.81 91 GLY A N 1
ATOM 689 C CA . GLY A 1 91 ? -5.494 1.392 10.459 1.00 96.81 91 GLY A CA 1
ATOM 690 C C . GLY A 1 91 ? -4.332 0.461 10.784 1.00 96.81 91 GLY A C 1
ATOM 691 O O . GLY A 1 91 ? -4.145 0.059 11.931 1.00 96.81 91 GLY A O 1
ATOM 692 N N . ALA A 1 92 ? -3.546 0.130 9.763 1.00 97.88 92 ALA A N 1
ATOM 693 C CA . ALA A 1 92 ? -2.379 -0.743 9.873 1.00 97.88 92 ALA A CA 1
ATOM 694 C C . ALA A 1 92 ? -1.317 -0.357 8.837 1.00 97.88 92 ALA A C 1
ATOM 696 O O . ALA A 1 92 ? -1.585 0.406 7.903 1.00 97.88 92 ALA A O 1
ATOM 697 N N . TYR A 1 93 ? -0.118 -0.912 8.977 1.00 98.00 93 TYR A N 1
ATOM 698 C CA . TYR A 1 93 ? 0.862 -0.913 7.898 1.00 98.00 93 TYR A CA 1
ATOM 699 C C . TYR A 1 93 ? 0.846 -2.261 7.189 1.00 98.00 93 TYR A C 1
ATOM 701 O O . TYR A 1 93 ? 0.747 -3.295 7.844 1.00 98.00 93 TYR A O 1
ATOM 709 N N . LEU A 1 94 ? 0.985 -2.232 5.869 1.00 97.81 94 LEU A N 1
ATOM 710 C CA . LEU A 1 94 ? 1.220 -3.394 5.025 1.00 97.81 94 LEU A CA 1
ATOM 711 C C . LEU A 1 94 ? 2.564 -3.216 4.327 1.00 97.81 94 LEU A C 1
ATOM 713 O O . LEU A 1 94 ? 2.762 -2.231 3.613 1.00 97.81 94 LEU A O 1
ATOM 717 N N . THR A 1 95 ? 3.475 -4.153 4.546 1.00 97.56 95 THR A N 1
ATOM 718 C CA . THR A 1 95 ? 4.821 -4.121 3.977 1.00 97.56 95 THR A CA 1
ATOM 719 C C . THR A 1 95 ? 4.985 -5.259 2.982 1.00 97.56 95 THR A C 1
ATOM 721 O O . THR A 1 95 ? 4.650 -6.396 3.295 1.00 97.56 95 THR A O 1
ATOM 724 N N . TYR A 1 96 ? 5.508 -4.960 1.796 1.00 96.50 96 TYR A N 1
ATOM 725 C CA . TYR A 1 96 ? 5.957 -5.945 0.819 1.00 96.50 96 TYR A CA 1
ATOM 726 C C . TYR A 1 96 ? 7.463 -5.857 0.639 1.00 96.50 96 TYR A C 1
ATOM 728 O O . TYR A 1 96 ? 8.061 -4.791 0.784 1.00 96.50 96 TYR A O 1
ATOM 736 N N . PHE A 1 97 ? 8.045 -6.978 0.246 1.00 93.44 97 PHE A N 1
ATOM 737 C CA . PHE A 1 97 ? 9.462 -7.163 0.037 1.00 93.44 97 PHE A CA 1
ATOM 738 C C . PHE A 1 97 ? 9.673 -7.688 -1.378 1.00 93.44 97 PHE A C 1
ATOM 740 O O . PHE A 1 97 ? 8.915 -8.518 -1.894 1.00 93.44 97 PHE A O 1
ATOM 747 N N . ASP A 1 98 ? 10.699 -7.168 -2.026 1.00 90.19 98 ASP A N 1
ATOM 748 C CA . ASP A 1 98 ? 11.256 -7.762 -3.223 1.00 90.19 98 ASP A CA 1
ATOM 749 C C . ASP A 1 98 ? 12.319 -8.792 -2.824 1.00 90.19 98 ASP A C 1
ATOM 751 O O . ASP A 1 98 ? 13.227 -8.499 -2.050 1.00 90.19 98 ASP A O 1
ATOM 755 N N . ASN A 1 99 ? 12.200 -9.999 -3.374 1.00 77.75 99 ASN A N 1
ATOM 756 C CA . ASN A 1 99 ? 13.119 -11.110 -3.126 1.00 77.75 99 ASN A CA 1
ATOM 757 C C . ASN A 1 99 ? 14.303 -11.131 -4.115 1.00 77.75 99 ASN A C 1
ATOM 759 O O . ASN A 1 99 ? 15.067 -12.097 -4.148 1.00 77.75 99 ASN A O 1
ATOM 763 N N . SER A 1 100 ? 14.444 -10.107 -4.965 1.00 79.81 100 SER A N 1
ATOM 764 C CA . SER A 1 100 ? 15.592 -9.947 -5.860 1.00 79.81 100 SER A CA 1
ATOM 765 C C . SER A 1 100 ? 16.826 -9.380 -5.138 1.00 79.81 100 SER A C 1
ATOM 767 O O . SER A 1 100 ? 16.762 -8.907 -4.005 1.00 79.81 100 SER A O 1
ATOM 769 N N . TYR A 1 101 ? 17.970 -9.345 -5.831 1.00 77.88 101 TYR A N 1
ATOM 770 C CA . TYR A 1 101 ? 19.188 -8.662 -5.364 1.00 77.88 101 TYR A CA 1
ATOM 771 C C . TYR A 1 101 ? 18.951 -7.187 -4.965 1.00 77.88 101 TYR A C 1
ATOM 773 O O . TYR A 1 101 ? 19.649 -6.653 -4.092 1.00 77.88 101 TYR A O 1
ATOM 781 N N . MET A 1 102 ? 17.961 -6.523 -5.571 1.00 80.75 102 MET A N 1
ATOM 782 C CA . MET A 1 102 ? 17.656 -5.123 -5.280 1.00 80.75 102 MET A CA 1
ATOM 783 C C . MET A 1 102 ? 17.040 -4.940 -3.890 1.00 80.75 102 MET A C 1
ATOM 785 O O . MET A 1 102 ? 17.271 -3.891 -3.295 1.00 80.75 102 MET A O 1
ATOM 789 N N . ASN A 1 103 ? 16.382 -5.954 -3.312 1.00 88.12 103 ASN A N 1
ATOM 790 C CA . ASN A 1 103 ? 15.819 -5.922 -1.952 1.00 88.12 103 ASN A CA 1
ATOM 791 C C . ASN A 1 103 ? 14.983 -4.657 -1.679 1.00 88.12 103 ASN A C 1
ATOM 793 O O . ASN A 1 103 ? 15.155 -3.979 -0.660 1.00 88.12 103 ASN A O 1
ATOM 797 N N . TYR A 1 104 ? 14.129 -4.291 -2.634 1.00 94.62 104 TYR A N 1
ATOM 798 C CA . TYR A 1 104 ? 13.184 -3.197 -2.464 1.00 94.62 104 TYR A CA 1
ATOM 799 C C . TYR A 1 104 ? 12.135 -3.519 -1.395 1.00 94.62 104 TYR A C 1
ATOM 801 O O . TYR A 1 104 ? 11.805 -4.675 -1.125 1.00 94.62 104 TYR A O 1
ATOM 809 N N . ILE A 1 105 ? 11.619 -2.462 -0.773 1.00 96.38 105 ILE A N 1
ATOM 810 C CA . ILE A 1 105 ? 10.583 -2.534 0.252 1.00 96.38 105 ILE A CA 1
ATOM 811 C C . ILE A 1 105 ? 9.464 -1.585 -0.157 1.00 96.38 105 ILE A C 1
ATOM 813 O O . ILE A 1 105 ? 9.708 -0.420 -0.465 1.00 96.38 105 ILE A O 1
ATOM 817 N N . ILE A 1 106 ? 8.225 -2.056 -0.117 1.00 97.56 106 ILE A N 1
ATOM 818 C CA . ILE A 1 106 ? 7.038 -1.209 -0.223 1.00 97.56 106 ILE A CA 1
ATOM 819 C C . ILE A 1 106 ? 6.397 -1.173 1.153 1.00 97.56 106 ILE A C 1
ATOM 821 O O . ILE A 1 106 ? 5.995 -2.212 1.659 1.00 97.56 106 ILE A O 1
ATOM 825 N N . ARG A 1 107 ? 6.240 0.007 1.745 1.00 98.06 107 ARG A N 1
ATOM 826 C CA . ARG A 1 107 ? 5.522 0.187 3.007 1.00 98.06 107 ARG A CA 1
ATOM 827 C C . ARG A 1 107 ? 4.291 1.052 2.784 1.00 98.06 107 ARG A C 1
ATOM 829 O O . ARG A 1 107 ? 4.396 2.236 2.480 1.00 98.06 107 ARG A O 1
ATOM 836 N N . ILE A 1 108 ? 3.115 0.468 2.973 1.00 98.44 108 ILE A N 1
ATOM 837 C CA . ILE A 1 108 ? 1.827 1.136 2.799 1.00 98.44 108 ILE A CA 1
ATOM 838 C C . ILE A 1 108 ? 1.210 1.385 4.171 1.00 98.44 108 ILE A C 1
ATOM 840 O O . ILE A 1 108 ? 0.880 0.452 4.897 1.00 98.44 108 ILE A O 1
ATOM 844 N N . LYS A 1 109 ? 0.998 2.651 4.518 1.00 98.38 109 LYS A N 1
ATOM 845 C CA . LYS A 1 109 ? 0.126 3.064 5.614 1.00 98.38 109 LYS A CA 1
ATOM 846 C C . LYS A 1 109 ? -1.324 3.034 5.132 1.00 98.38 109 LYS A C 1
ATOM 848 O O . LYS A 1 109 ? -1.727 3.862 4.314 1.00 98.38 109 LYS A O 1
ATOM 853 N N . LEU A 1 110 ? -2.109 2.095 5.649 1.00 98.12 110 LEU A N 1
ATOM 854 C CA . LEU A 1 110 ? -3.543 1.982 5.394 1.00 98.12 110 LEU A CA 1
ATOM 855 C C . LEU A 1 110 ? -4.272 2.799 6.459 1.00 98.12 110 LEU A C 1
ATOM 857 O O . LEU A 1 110 ? -4.343 2.390 7.613 1.00 98.12 110 LEU A O 1
ATOM 861 N N . LEU A 1 111 ? -4.760 3.983 6.089 1.00 98.06 111 LEU A N 1
ATOM 862 C CA . LEU A 1 111 ? -5.310 4.967 7.022 1.00 98.06 111 LEU A CA 1
ATOM 863 C C . LEU A 1 111 ? -6.844 4.963 7.020 1.00 98.06 111 LEU A C 1
ATOM 865 O O . LEU A 1 111 ? -7.475 5.206 5.987 1.00 98.06 111 LEU A O 1
ATOM 869 N N . CYS A 1 112 ? -7.443 4.766 8.193 1.00 97.25 112 CYS A N 1
ATOM 870 C CA . CYS A 1 112 ? -8.883 4.875 8.393 1.00 97.25 112 CYS A CA 1
ATOM 871 C C . CYS A 1 112 ? -9.372 6.295 8.100 1.00 97.25 112 CYS A C 1
ATOM 873 O O . CYS A 1 112 ? -8.966 7.264 8.742 1.00 97.25 112 CYS A O 1
ATOM 875 N N . VAL A 1 113 ? -10.307 6.400 7.157 1.00 97.19 113 VAL A N 1
ATOM 876 C CA . VAL A 1 113 ? -11.113 7.603 6.939 1.00 97.19 113 VAL A CA 1
ATOM 877 C C . VAL A 1 113 ? -12.571 7.151 6.801 1.00 97.19 113 VAL A C 1
ATOM 879 O O . VAL A 1 113 ? -12.964 6.715 5.717 1.00 97.19 113 VAL A O 1
ATOM 882 N N . PRO A 1 114 ? -13.389 7.226 7.873 1.00 94.81 114 PRO A N 1
ATOM 883 C CA . PRO A 1 114 ? -14.705 6.574 7.927 1.00 94.81 114 PRO A CA 1
ATOM 884 C C . PRO A 1 114 ? -15.668 6.989 6.809 1.00 94.81 114 PRO A C 1
ATOM 886 O O . PRO A 1 114 ? -16.450 6.175 6.319 1.00 94.81 114 PRO A O 1
ATOM 889 N N . ASN A 1 115 ? -15.575 8.248 6.375 1.00 95.38 115 ASN A N 1
ATOM 890 C CA . ASN A 1 115 ? -16.456 8.835 5.363 1.00 95.38 115 ASN A CA 1
ATOM 891 C C . ASN A 1 115 ? -15.939 8.659 3.926 1.00 95.38 115 ASN A C 1
ATOM 893 O O . ASN A 1 115 ? -16.561 9.146 2.986 1.00 95.38 115 ASN A O 1
ATOM 897 N N . LYS A 1 116 ? -14.801 7.982 3.733 1.00 94.44 116 LYS A N 1
ATOM 898 C CA . LYS A 1 116 ? -14.169 7.803 2.425 1.00 94.44 116 LYS A CA 1
ATOM 899 C C . LYS A 1 116 ? -14.392 6.383 1.920 1.00 94.44 116 LYS A C 1
ATOM 901 O O . LYS A 1 116 ? -13.625 5.475 2.218 1.00 94.44 116 LYS A O 1
ATOM 906 N N . THR A 1 117 ? -15.466 6.188 1.166 1.00 90.56 117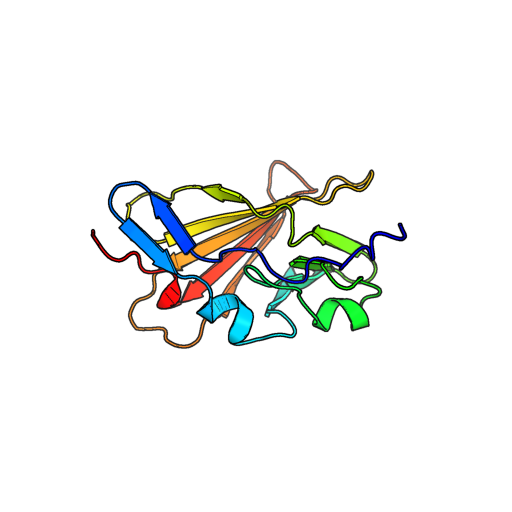 THR A N 1
ATOM 907 C CA . THR A 1 117 ? -15.834 4.877 0.605 1.00 90.56 117 THR A CA 1
ATOM 908 C C . THR A 1 117 ? -14.875 4.413 -0.486 1.00 90.56 117 THR A C 1
ATOM 910 O O . THR A 1 117 ? -14.603 3.222 -0.577 1.00 90.56 117 THR A O 1
ATOM 913 N N . ILE A 1 118 ? -14.348 5.352 -1.273 1.00 93.75 118 ILE A N 1
ATOM 914 C CA . ILE A 1 118 ? -13.381 5.102 -2.341 1.00 93.75 118 ILE A CA 1
ATOM 915 C C . ILE A 1 118 ? -11.966 5.241 -1.772 1.00 93.75 118 ILE A C 1
ATOM 917 O O . ILE A 1 118 ? -11.573 6.360 -1.416 1.00 93.75 118 ILE A O 1
ATOM 921 N N . PRO A 1 119 ? -11.182 4.153 -1.681 1.00 95.69 119 PRO A N 1
ATOM 922 C CA . PRO A 1 119 ? -9.802 4.254 -1.250 1.00 95.69 119 PRO A CA 1
ATOM 923 C C . PRO A 1 119 ? -8.988 5.069 -2.257 1.00 95.69 119 PRO A C 1
ATOM 925 O O . PRO A 1 119 ? -9.213 5.005 -3.465 1.00 95.69 119 PRO A O 1
ATOM 928 N N . SER A 1 120 ? -8.029 5.851 -1.774 1.00 95.38 120 SER A N 1
ATOM 929 C CA . SER A 1 120 ? -7.081 6.524 -2.663 1.00 95.38 120 SER A CA 1
ATOM 930 C C . SER A 1 120 ? -5.748 6.746 -1.980 1.00 95.38 120 SER A C 1
ATOM 932 O O . SER A 1 120 ? -5.680 6.930 -0.758 1.00 95.38 120 SER A O 1
ATOM 934 N N . ILE A 1 121 ? -4.698 6.797 -2.792 1.00 96.75 121 ILE A N 1
ATOM 935 C CA . ILE A 1 121 ? -3.403 7.294 -2.357 1.00 96.75 121 ILE A CA 1
ATOM 936 C C . ILE A 1 121 ? -3.528 8.768 -1.946 1.00 96.75 121 ILE A C 1
ATOM 938 O O . ILE A 1 121 ? -4.267 9.536 -2.566 1.00 96.75 121 ILE A O 1
ATOM 942 N N . ILE A 1 122 ? -2.862 9.139 -0.855 1.00 96.69 122 ILE A N 1
ATOM 943 C CA . ILE A 1 122 ? -2.756 10.524 -0.371 1.00 96.69 122 ILE A CA 1
ATOM 944 C C . ILE A 1 122 ? -1.303 10.968 -0.193 1.00 96.69 122 ILE A C 1
ATOM 946 O O . ILE A 1 122 ? -1.045 12.163 -0.098 1.00 96.69 122 ILE A O 1
ATOM 950 N N . SER A 1 123 ? -0.356 10.026 -0.161 1.00 96.94 123 SER A N 1
ATOM 951 C CA . SER A 1 123 ? 1.074 10.319 -0.223 1.00 96.94 123 SER A CA 1
ATOM 952 C C . SER A 1 123 ? 1.841 9.159 -0.856 1.00 96.94 123 SER A C 1
ATOM 954 O O . SER A 1 123 ? 1.494 7.995 -0.645 1.00 96.94 123 SER A O 1
ATOM 956 N N . SER A 1 124 ? 2.909 9.496 -1.566 1.00 97.00 124 SER A N 1
ATOM 957 C CA . SER A 1 124 ? 3.931 8.603 -2.118 1.00 97.00 124 SER A CA 1
ATOM 958 C C . SER A 1 124 ? 5.300 9.213 -1.839 1.00 97.00 124 SER A C 1
ATOM 960 O O . SER A 1 124 ? 5.446 10.437 -1.826 1.00 97.00 124 SER A O 1
ATOM 962 N N . GLY A 1 125 ? 6.302 8.373 -1.618 1.00 95.81 125 GLY A N 1
ATOM 963 C CA . GLY A 1 125 ? 7.660 8.827 -1.371 1.00 95.81 125 GLY A CA 1
ATOM 964 C C . GLY A 1 125 ? 8.656 7.691 -1.252 1.00 95.81 125 GLY A C 1
ATOM 965 O O . GLY A 1 125 ? 8.313 6.516 -1.370 1.00 95.81 125 GLY A O 1
ATOM 966 N N . ILE A 1 126 ? 9.900 8.075 -1.001 1.00 95.31 126 ILE A N 1
ATOM 967 C CA . ILE A 1 126 ? 11.002 7.174 -0.676 1.00 95.31 126 ILE A CA 1
ATOM 968 C C . ILE A 1 126 ? 11.440 7.498 0.749 1.00 95.31 126 ILE A C 1
ATOM 970 O O . ILE A 1 126 ? 11.479 8.667 1.141 1.00 95.31 126 ILE A O 1
ATOM 974 N N . SER A 1 127 ? 11.753 6.469 1.530 1.00 95.62 127 SER A N 1
ATOM 975 C CA . SER A 1 127 ? 12.198 6.630 2.907 1.00 95.62 127 SER A CA 1
ATOM 976 C C . SER A 1 127 ? 13.475 7.469 2.972 1.00 95.62 127 SER A C 1
ATOM 978 O O . SER A 1 127 ? 14.442 7.230 2.248 1.00 95.62 127 SER A O 1
ATOM 980 N N . ALA A 1 128 ? 13.507 8.423 3.903 1.00 93.75 128 ALA A N 1
ATOM 981 C CA . ALA A 1 128 ? 14.656 9.304 4.110 1.00 93.75 128 ALA A CA 1
ATOM 982 C C . ALA A 1 128 ? 15.918 8.561 4.588 1.00 93.75 128 ALA A C 1
ATOM 984 O O . ALA A 1 128 ? 17.024 9.081 4.462 1.00 93.75 128 ALA A O 1
ATOM 985 N N . THR A 1 129 ? 15.761 7.361 5.152 1.00 95.00 129 THR A N 1
ATOM 986 C CA . THR A 1 129 ? 16.859 6.558 5.711 1.00 95.00 129 THR A CA 1
ATOM 987 C C . THR A 1 129 ? 17.131 5.278 4.925 1.00 95.00 129 THR A C 1
ATOM 989 O O . THR A 1 129 ? 18.131 4.611 5.181 1.00 95.00 129 THR A O 1
ATOM 992 N N . ASN A 1 130 ? 16.275 4.934 3.959 1.00 94.56 130 ASN A N 1
ATOM 993 C CA . ASN A 1 130 ? 16.436 3.764 3.109 1.00 94.56 130 ASN A CA 1
ATOM 994 C C . ASN A 1 130 ? 15.949 4.070 1.686 1.00 94.56 130 ASN A C 1
ATOM 996 O O . ASN A 1 130 ? 14.757 4.016 1.398 1.00 94.56 130 ASN A O 1
ATOM 1000 N N . SER A 1 131 ? 16.884 4.323 0.770 1.00 92.44 131 SER A N 1
ATOM 1001 C CA . SER A 1 131 ? 16.572 4.649 -0.629 1.00 92.44 131 SER A CA 1
ATOM 1002 C C . SER A 1 131 ? 15.885 3.521 -1.410 1.00 92.44 131 SER A C 1
ATOM 1004 O O . SER A 1 131 ? 15.400 3.755 -2.512 1.00 92.44 131 SER A O 1
ATOM 1006 N N . ARG A 1 132 ? 15.829 2.303 -0.856 1.00 93.69 132 ARG A N 1
ATOM 1007 C CA . ARG A 1 132 ? 15.132 1.145 -1.437 1.00 93.69 132 ARG A CA 1
ATOM 1008 C C . ARG A 1 132 ? 13.736 0.931 -0.849 1.00 93.69 132 ARG A C 1
ATOM 1010 O O . ARG A 1 132 ? 13.041 0.007 -1.262 1.00 93.69 132 ARG A O 1
ATOM 1017 N N . GLN A 1 133 ? 13.317 1.758 0.106 1.00 96.25 133 GLN A N 1
ATOM 1018 C CA . GLN A 1 133 ? 11.996 1.678 0.714 1.00 96.25 133 GLN A CA 1
ATOM 1019 C C . GLN A 1 133 ? 11.085 2.765 0.157 1.00 96.25 133 GLN A C 1
ATOM 1021 O O . GLN A 1 133 ? 11.297 3.949 0.403 1.00 96.25 133 GLN A O 1
ATOM 1026 N N . TYR A 1 134 ? 10.042 2.349 -0.547 1.00 96.88 134 TYR A N 1
ATOM 1027 C CA . TYR A 1 134 ? 8.978 3.214 -1.032 1.00 96.88 134 TYR A CA 1
ATOM 1028 C C . TYR A 1 134 ? 7.854 3.254 -0.006 1.00 96.88 134 TYR A C 1
ATOM 1030 O O . TYR A 1 134 ? 7.398 2.218 0.479 1.00 96.88 134 TYR A O 1
ATOM 1038 N N . GLU A 1 135 ? 7.410 4.455 0.336 1.00 97.75 135 GLU A N 1
ATOM 1039 C CA . GLU A 1 135 ? 6.422 4.694 1.377 1.00 97.75 135 GLU A CA 1
ATOM 1040 C C . GLU A 1 135 ? 5.170 5.327 0.785 1.00 97.75 135 GLU A C 1
ATOM 1042 O O . GLU A 1 135 ? 5.220 6.329 0.071 1.00 97.75 135 GLU A O 1
ATOM 1047 N N . PHE A 1 136 ? 4.025 4.744 1.112 1.00 98.25 136 PHE A N 1
ATOM 1048 C CA . PHE A 1 136 ? 2.736 5.165 0.592 1.00 98.25 136 PHE A CA 1
ATOM 1049 C C . PHE A 1 136 ? 1.746 5.333 1.731 1.00 98.25 136 PHE A C 1
ATOM 1051 O O . PHE A 1 136 ? 1.764 4.568 2.691 1.00 98.25 136 PHE A O 1
ATOM 1058 N N . THR A 1 137 ? 0.829 6.287 1.601 1.00 98.25 137 THR A N 1
ATOM 1059 C CA . THR A 1 137 ? -0.373 6.324 2.436 1.00 98.25 137 THR A CA 1
ATOM 1060 C C . THR A 1 137 ? -1.587 6.185 1.543 1.00 98.25 137 THR A C 1
ATOM 1062 O O . THR A 1 137 ? -1.813 7.024 0.671 1.00 98.25 137 THR A O 1
ATOM 1065 N N . ILE A 1 138 ? -2.392 5.152 1.783 1.00 97.88 138 ILE A N 1
ATOM 1066 C CA . ILE A 1 138 ? -3.690 4.964 1.136 1.00 97.88 138 ILE A CA 1
ATOM 1067 C C . ILE A 1 138 ? -4.754 5.095 2.216 1.00 97.88 138 ILE A C 1
ATOM 1069 O O . ILE A 1 138 ? -4.675 4.452 3.260 1.00 97.88 138 ILE A O 1
ATOM 1073 N N . SER A 1 139 ? -5.747 5.945 1.980 1.00 97.19 139 SER A N 1
ATOM 1074 C CA . SER A 1 139 ? -6.827 6.180 2.937 1.00 97.19 139 SER A CA 1
ATOM 1075 C C . SER A 1 139 ? -8.171 5.714 2.409 1.00 97.19 139 SER A C 1
ATOM 1077 O O . SER A 1 139 ? -8.463 5.883 1.226 1.00 97.19 139 SER A O 1
ATOM 1079 N N . GLY A 1 140 ? -9.003 5.185 3.305 1.00 96.81 140 GLY A N 1
ATOM 1080 C CA . GLY A 1 140 ? -10.352 4.721 2.994 1.00 96.81 140 GLY A CA 1
ATOM 1081 C C . GLY A 1 140 ? -11.054 4.109 4.205 1.00 96.81 140 GLY A C 1
ATOM 1082 O O . GLY A 1 140 ? -10.433 3.829 5.231 1.00 96.81 140 GLY A O 1
ATOM 1083 N N . LYS A 1 141 ? -12.362 3.882 4.079 1.00 95.69 141 LYS A N 1
ATOM 1084 C CA . LYS A 1 141 ? -13.212 3.311 5.130 1.00 95.69 141 LY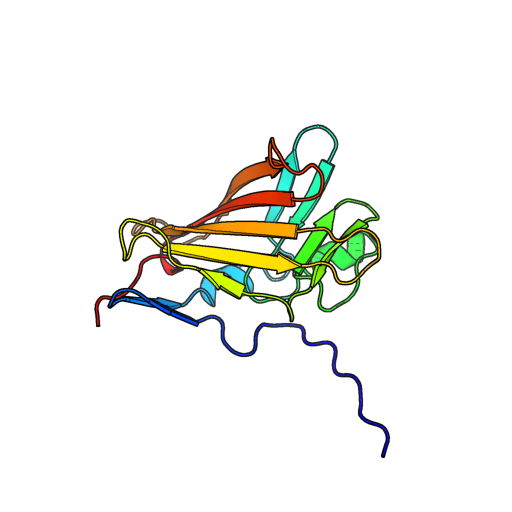S A CA 1
ATOM 1085 C C . LYS A 1 141 ? -12.805 1.883 5.497 1.00 95.69 141 LYS A C 1
ATOM 1087 O O . LYS A 1 141 ? -12.866 1.537 6.668 1.00 95.69 141 LYS A O 1
ATOM 1092 N N . GLY A 1 142 ? -12.352 1.076 4.534 1.00 92.38 142 GLY A N 1
ATOM 1093 C CA . GLY A 1 142 ? -11.918 -0.308 4.791 1.00 92.38 142 GLY A CA 1
ATOM 1094 C C . GLY A 1 142 ? -10.702 -0.428 5.721 1.00 92.38 142 GLY A C 1
ATOM 1095 O O . GLY A 1 142 ? -10.451 -1.491 6.268 1.00 92.38 142 GLY A O 1
ATOM 1096 N N . ALA A 1 143 ? -9.964 0.664 5.954 1.00 96.12 143 ALA A N 1
ATOM 1097 C CA . ALA A 1 143 ? -8.872 0.673 6.922 1.00 96.12 143 ALA A CA 1
ATOM 1098 C C . ALA A 1 143 ? -9.334 0.953 8.361 1.00 96.12 143 ALA A C 1
ATOM 1100 O O . ALA A 1 143 ? -8.525 0.909 9.282 1.00 96.12 143 ALA A O 1
ATOM 1101 N N . CYS A 1 144 ? -10.613 1.260 8.576 1.00 96.75 144 CYS A N 1
ATOM 1102 C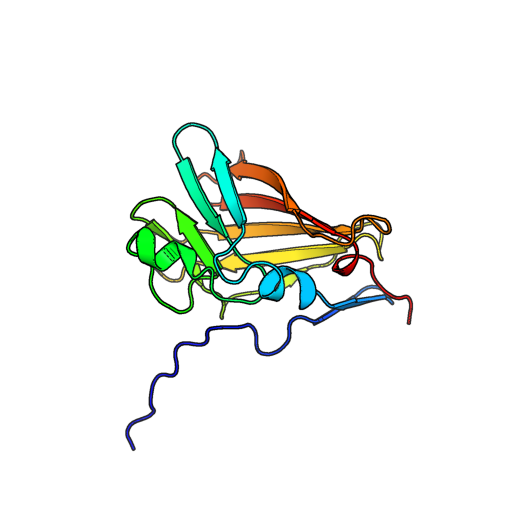 CA . CYS A 1 144 ? -11.158 1.466 9.909 1.00 96.75 144 CYS A CA 1
ATOM 1103 C C . CYS A 1 144 ? -11.363 0.126 10.606 1.00 96.75 144 CYS A C 1
ATOM 1105 O O . CYS A 1 144 ? -12.143 -0.703 10.143 1.00 96.75 144 CYS A O 1
ATOM 1107 N N . GLY A 1 145 ? -10.658 -0.074 11.719 1.00 95.19 145 GLY A N 1
ATOM 1108 C CA . GLY A 1 145 ? -10.782 -1.293 12.505 1.00 95.19 145 GLY A CA 1
ATOM 1109 C C . GLY A 1 145 ? -12.147 -1.381 13.183 1.00 95.19 145 GLY A C 1
ATOM 1110 O O . GLY A 1 145 ? -12.648 -0.401 13.737 1.00 95.19 145 GLY A O 1
ATOM 1111 N N . TYR A 1 146 ? -12.718 -2.578 13.198 1.00 94.69 146 TYR A N 1
ATOM 1112 C CA . TYR A 1 146 ? -13.895 -2.913 13.985 1.00 94.69 146 TYR A CA 1
ATOM 1113 C C . TYR A 1 146 ? -13.444 -3.408 15.351 1.00 94.69 146 TYR A C 1
ATOM 1115 O O . TYR A 1 146 ? -12.620 -4.318 15.437 1.00 94.69 146 TYR A O 1
ATOM 1123 N N . LYS A 1 147 ? -13.958 -2.789 16.415 1.00 93.62 147 LYS A N 1
ATOM 1124 C CA . LYS A 1 147 ? -13.678 -3.237 17.778 1.00 93.62 147 LYS A CA 1
ATOM 1125 C C . LYS A 1 147 ? -14.331 -4.602 17.995 1.00 93.62 147 LYS A C 1
ATOM 1127 O O . LYS A 1 147 ? -15.525 -4.740 17.725 1.00 93.62 147 LYS A O 1
ATOM 1132 N N . MET A 1 148 ? -13.537 -5.566 18.447 1.00 87.88 148 MET A N 1
ATOM 1133 C CA . MET A 1 148 ? -13.997 -6.908 18.813 1.00 87.88 148 MET A CA 1
ATOM 1134 C C . MET A 1 148 ? -14.503 -6.957 20.256 1.00 87.88 148 MET A C 1
ATOM 1136 O O . MET A 1 148 ? -14.082 -6.097 21.069 1.00 87.88 148 MET A O 1
#

InterPro domains:
  IPR009011 Mannose-6-phosphate receptor binding domain superfamily [G3DSA:2.70.130.10] (11-148)
  IPR009011 Mannose-6-phosphate receptor binding domain superfamily [SSF50911] (13-144)
  IPR044865 MRH domain [PS51914] (12-146)

Sequence (148 aa):
MIVSVQCQTSLSNCTYIADGYQYDFSSFGSYNPNGYFWNFGYDQGQINVCQTAYGCVSYDGTTGMAGCKYFEQLGQVQSGEFTSMSPAGSGAYLTYFDNSYMNYIIRIKLLCVPNKTIPSIISSGISATNSRQYEFTISGKGACGYKM